Protein AF-A0A2R3QCN5-F1 (afdb_monomer)

pLDDT: mean 73.78, std 16.55, range [37.28, 88.62]

Secondary structure (DSSP, 8-state):
---------S-GGGTT--S--TT---HHHHHTHHHHHHHHHHHHHH---HHHHHHHS---HHHHHHHHHHHHHHHHT--TTTGGGGT--HHH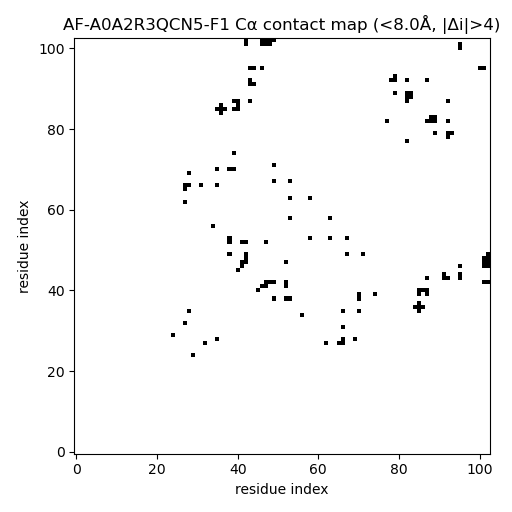HHHHHHTT---

Mean predicted aligned error: 10.9 Å

Radius of gyration: 14.99 Å; Cα contacts (8 Å, |Δi|>4): 73; chains: 1; bounding box: 37×29×33 Å

Solvent-accessible surface area (backbone atoms only — not comparable to full-atom values): 6585 Å² total; per-residue (Å²): 137,90,87,90,73,88,83,98,77,87,72,91,85,60,92,82,74,74,86,87,70,91,90,70,79,55,66,64,56,66,75,38,39,68,57,50,28,51,44,52,42,41,26,53,74,68,58,33,37,61,69,61,43,55,71,72,49,96,65,60,78,87,48,47,65,58,51,50,53,50,52,52,52,49,59,73,69,60,42,73,90,55,31,66,81,42,77,38,56,52,71,51,52,47,52,33,52,76,70,66,59,60,88

Sequence (103 aa):
MDLFEFICRRSIQRYGVLRASVAAPDPIRTKYRQTVDELMQFIVFQGRTLEAALAEVRVATADVAALRLIVHTELDHLEQHNCARYNLARGMTQRWMDAGRRR

Organism: NCBI:txid2109913

Structure (mmCIF, N/CA/C/O backbone):
data_AF-A0A2R3QCN5-F1
#
_entry.id   AF-A0A2R3QCN5-F1
#
loop_
_atom_site.group_PDB
_atom_site.id
_atom_site.type_symbol
_atom_site.label_atom_id
_atom_site.label_alt_id
_atom_site.label_comp_id
_atom_site.label_asym_id
_atom_site.label_entity_id
_atom_site.label_seq_id
_atom_site.pdbx_PDB_ins_code
_atom_site.Cartn_x
_atom_site.Cartn_y
_atom_site.Cartn_z
_atom_site.occupancy
_atom_site.B_iso_or_equiv
_atom_site.auth_seq_id
_atom_site.auth_comp_id
_atom_site.auth_asym_id
_atom_site.auth_atom_id
_atom_site.pdbx_PDB_model_num
ATOM 1 N N . MET A 1 1 ? 26.285 14.792 -12.872 1.00 47.66 1 MET A N 1
ATOM 2 C CA . MET A 1 1 ? 25.060 14.650 -13.678 1.00 47.66 1 MET A CA 1
ATOM 3 C C . MET A 1 1 ? 25.368 13.638 -14.761 1.00 47.66 1 MET A C 1
ATOM 5 O O . MET A 1 1 ? 26.476 13.692 -15.277 1.00 47.66 1 MET A O 1
ATOM 9 N N . ASP A 1 2 ? 24.426 12.718 -14.973 1.00 45.03 2 ASP A N 1
ATOM 10 C CA . ASP A 1 2 ? 24.392 11.656 -15.995 1.00 45.03 2 ASP A CA 1
ATOM 11 C C . ASP A 1 2 ? 25.193 10.367 -15.747 1.00 45.03 2 ASP A C 1
ATOM 13 O O . ASP A 1 2 ? 26.407 10.332 -15.908 1.00 45.03 2 A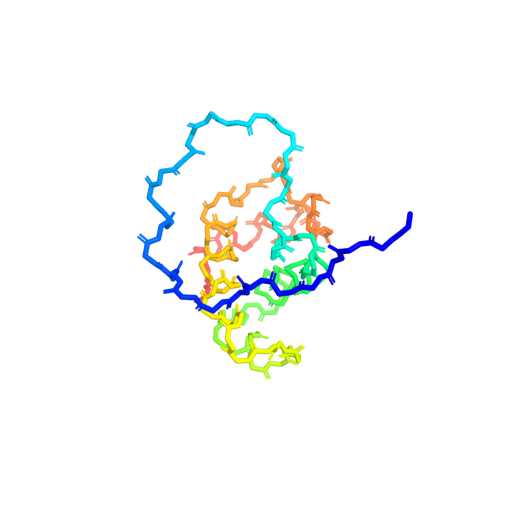SP A O 1
ATOM 17 N N . LEU A 1 3 ? 24.471 9.294 -15.375 1.00 41.50 3 LEU A N 1
ATOM 18 C CA . LEU A 1 3 ? 24.364 8.045 -16.158 1.00 41.50 3 LEU A CA 1
ATOM 19 C C . LEU A 1 3 ? 23.321 7.106 -15.502 1.00 41.50 3 LEU A C 1
ATOM 21 O O . LEU A 1 3 ? 23.650 6.057 -14.953 1.00 41.50 3 LEU A O 1
ATOM 25 N N . PHE A 1 4 ? 22.049 7.517 -15.494 1.00 48.91 4 PHE A N 1
ATOM 26 C 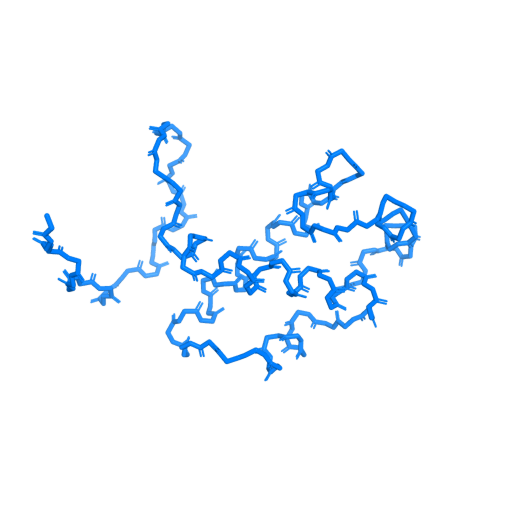CA . PHE A 1 4 ? 20.923 6.663 -15.096 1.00 48.91 4 PHE A CA 1
ATOM 27 C C . PHE A 1 4 ? 20.201 6.178 -16.346 1.00 48.91 4 PHE A C 1
ATOM 29 O O . PHE A 1 4 ? 19.161 6.710 -16.707 1.00 48.91 4 PHE A O 1
ATOM 36 N N . GLU A 1 5 ? 20.734 5.154 -17.000 1.00 52.50 5 GLU A N 1
ATOM 37 C CA . GLU A 1 5 ? 19.911 4.302 -17.851 1.00 52.50 5 GLU A CA 1
ATOM 38 C C . GLU A 1 5 ? 20.632 2.994 -18.153 1.00 52.50 5 GLU A C 1
ATOM 40 O O . GLU A 1 5 ? 21.849 2.972 -18.309 1.00 52.50 5 GLU A O 1
ATOM 45 N N . PHE A 1 6 ? 19.838 1.924 -18.284 1.00 45.12 6 PHE A N 1
ATOM 46 C CA . PHE A 1 6 ? 20.247 0.581 -18.716 1.00 45.12 6 PHE A CA 1
ATOM 47 C C . PHE A 1 6 ? 20.933 -0.235 -17.595 1.00 45.12 6 PHE A C 1
ATOM 49 O O . PHE A 1 6 ? 22.063 0.023 -17.218 1.00 45.12 6 PHE A O 1
ATOM 56 N N . ILE A 1 7 ? 20.338 -1.248 -16.948 1.00 41.59 7 ILE A N 1
ATOM 57 C CA . ILE A 1 7 ? 19.717 -2.472 -17.480 1.00 41.59 7 ILE A CA 1
ATOM 58 C C . ILE A 1 7 ? 18.706 -2.998 -16.429 1.00 41.59 7 ILE A C 1
ATOM 60 O O . ILE A 1 7 ? 19.078 -3.727 -15.514 1.00 41.59 7 ILE A O 1
ATOM 64 N N . CYS A 1 8 ? 17.410 -2.693 -16.545 1.00 50.78 8 CYS A N 1
ATOM 65 C CA . CYS A 1 8 ? 16.360 -3.358 -15.742 1.00 50.78 8 CYS A CA 1
ATOM 66 C C . CYS A 1 8 ? 15.735 -4.543 -16.489 1.00 50.78 8 CYS A C 1
ATOM 68 O O . CYS A 1 8 ? 14.520 -4.702 -16.545 1.00 50.78 8 CYS A O 1
ATOM 70 N N . ARG A 1 9 ? 16.560 -5.393 -17.110 1.00 50.81 9 ARG A N 1
ATOM 71 C CA . ARG A 1 9 ? 16.041 -6.508 -17.909 1.00 50.81 9 ARG A CA 1
ATOM 72 C C . ARG A 1 9 ? 16.828 -7.793 -17.699 1.00 50.81 9 ARG A C 1
ATOM 74 O O . ARG A 1 9 ? 17.521 -8.218 -18.613 1.00 50.81 9 ARG A O 1
ATOM 81 N N . ARG A 1 10 ? 16.688 -8.433 -16.523 1.00 42.91 10 ARG A N 1
ATOM 82 C CA . ARG A 1 10 ? 16.777 -9.913 -16.453 1.00 42.91 10 ARG A CA 1
ATOM 83 C C . ARG A 1 10 ? 16.314 -10.626 -15.175 1.00 42.91 10 ARG A C 1
ATOM 85 O O . ARG A 1 10 ? 16.116 -11.833 -15.250 1.00 42.91 10 ARG A O 1
ATOM 92 N N . SER A 1 11 ? 16.162 -10.000 -14.007 1.00 41.41 11 SER A N 1
ATOM 93 C CA . SER A 1 11 ? 16.118 -10.806 -12.768 1.00 41.41 11 SER A CA 1
ATOM 94 C C . SER A 1 11 ? 15.076 -10.370 -11.745 1.00 41.41 11 SER A C 1
ATOM 96 O O . SER A 1 11 ? 15.406 -9.780 -10.727 1.00 41.41 11 SER A O 1
ATOM 98 N N . ILE A 1 12 ? 13.836 -10.817 -11.953 1.00 47.31 12 ILE A N 1
ATOM 99 C CA . ILE A 1 12 ? 12.803 -10.934 -10.904 1.00 47.31 12 ILE A CA 1
ATOM 100 C C . ILE A 1 12 ? 13.162 -12.054 -9.883 1.00 47.31 12 ILE A C 1
ATOM 102 O O . ILE A 1 12 ? 12.496 -12.232 -8.873 1.00 47.31 12 ILE A O 1
ATOM 106 N N . GLN A 1 13 ? 14.265 -12.790 -10.071 1.00 39.16 13 GLN A N 1
ATOM 107 C CA . GLN A 1 13 ? 14.652 -13.940 -9.232 1.00 39.16 13 GLN A CA 1
ATOM 108 C C . GLN A 1 13 ? 15.441 -13.621 -7.941 1.00 39.16 13 GLN A C 1
ATOM 110 O O . GLN A 1 13 ? 15.983 -14.537 -7.331 1.00 39.16 13 GLN A O 1
ATOM 115 N N . ARG A 1 14 ? 15.553 -12.365 -7.488 1.00 42.91 14 ARG A N 1
ATOM 116 C CA . ARG A 1 14 ? 16.408 -12.022 -6.325 1.00 42.91 14 ARG A CA 1
ATOM 117 C C . ARG A 1 14 ? 15.741 -11.209 -5.211 1.00 42.91 14 ARG A C 1
ATOM 119 O O . ARG A 1 14 ? 16.427 -10.518 -4.473 1.00 42.91 14 ARG A O 1
ATOM 126 N N . TYR A 1 15 ? 14.440 -11.366 -4.982 1.00 46.72 15 TYR A N 1
ATOM 127 C CA . TYR A 1 15 ? 13.783 -10.802 -3.786 1.00 46.72 15 TYR A CA 1
ATOM 128 C C . TY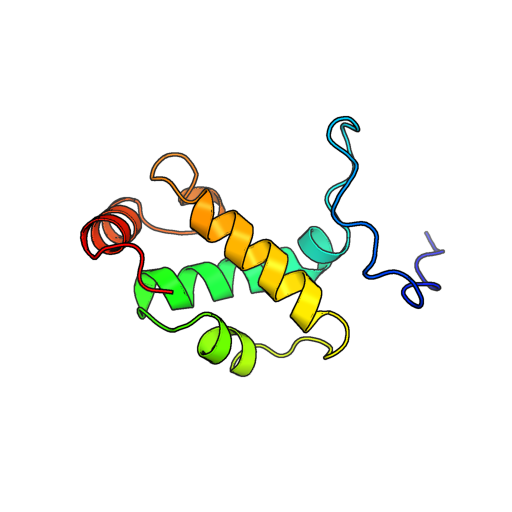R A 1 15 ? 13.929 -11.684 -2.525 1.00 46.72 15 TYR A C 1
ATOM 130 O O . TYR A 1 15 ? 13.054 -11.700 -1.668 1.00 46.72 15 TYR A O 1
ATOM 138 N N . GLY A 1 16 ? 15.028 -12.440 -2.412 1.00 43.38 16 GLY A N 1
ATOM 139 C CA . GLY A 1 16 ? 15.281 -13.356 -1.291 1.00 43.38 16 GLY A CA 1
ATOM 140 C C . GLY A 1 16 ? 16.495 -13.024 -0.422 1.00 43.38 16 GLY A C 1
ATOM 141 O O . GLY A 1 16 ? 16.642 -13.604 0.648 1.00 43.38 16 GLY A O 1
ATOM 142 N N . VAL A 1 17 ? 17.383 -12.114 -0.834 1.00 46.84 17 VAL A N 1
ATOM 143 C CA . VAL A 1 17 ? 18.642 -11.892 -0.107 1.00 46.84 17 VAL A CA 1
ATOM 144 C C . VAL A 1 17 ? 19.017 -10.422 -0.171 1.00 46.84 17 VAL A C 1
ATOM 146 O O . VAL A 1 17 ? 19.498 -9.975 -1.202 1.00 46.84 17 VAL A O 1
ATOM 149 N N . LEU A 1 18 ? 18.7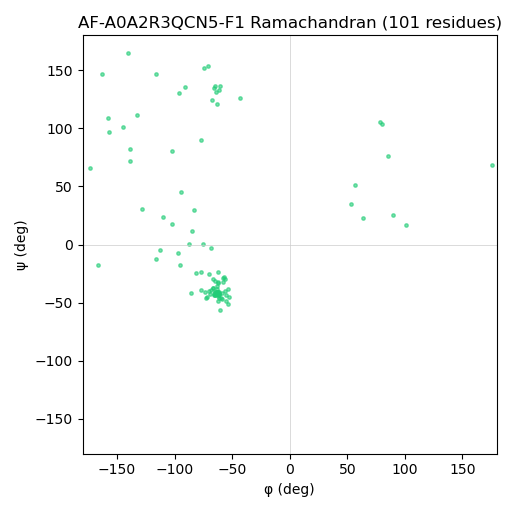59 -9.687 0.914 1.00 44.38 18 LEU A N 1
ATOM 150 C CA . LEU A 1 18 ? 19.593 -8.596 1.449 1.00 44.38 18 LEU A CA 1
ATOM 151 C C . LEU A 1 18 ? 18.875 -7.954 2.649 1.00 44.38 18 LEU A C 1
ATOM 153 O O . LEU A 1 18 ? 18.453 -6.802 2.644 1.00 44.38 18 LEU A O 1
ATOM 157 N N . ARG A 1 19 ? 18.783 -8.727 3.738 1.00 44.59 19 A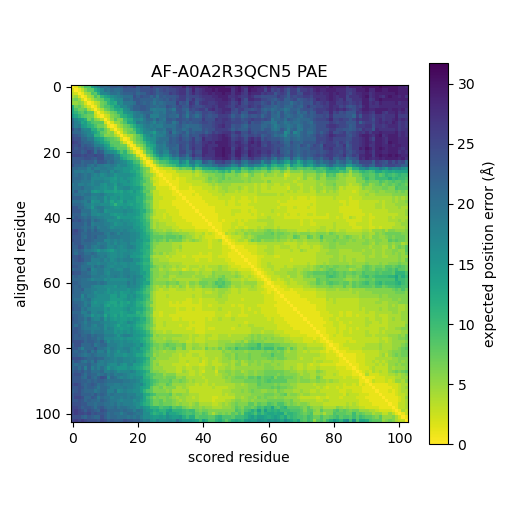RG A N 1
ATOM 158 C CA . ARG A 1 19 ? 19.048 -8.143 5.058 1.00 44.59 19 ARG A CA 1
ATOM 159 C C . ARG A 1 19 ? 20.524 -7.726 5.030 1.00 44.59 19 ARG A C 1
ATOM 161 O O . ARG A 1 19 ? 21.348 -8.547 4.652 1.00 44.59 19 ARG A O 1
ATOM 168 N N . ALA A 1 20 ? 20.825 -6.495 5.436 1.00 39.50 20 ALA A N 1
ATOM 169 C CA . ALA A 1 20 ? 22.162 -5.887 5.508 1.00 39.50 20 ALA A CA 1
ATOM 170 C C . ALA A 1 20 ? 22.701 -5.242 4.216 1.00 39.50 20 ALA A C 1
ATOM 172 O O . ALA A 1 20 ? 23.618 -5.744 3.576 1.00 39.50 20 ALA A O 1
ATOM 173 N N . SER A 1 21 ? 22.190 -4.054 3.890 1.00 37.28 21 SER A N 1
ATOM 174 C CA . SER A 1 21 ? 23.003 -2.936 3.387 1.00 37.28 21 SER A CA 1
ATOM 175 C C . SER A 1 21 ? 22.245 -1.639 3.651 1.00 37.28 21 SER A C 1
ATOM 177 O O . SER A 1 21 ? 21.190 -1.377 3.080 1.00 37.28 21 SER A O 1
ATOM 179 N N . VAL A 1 22 ? 22.755 -0.859 4.597 1.00 49.69 22 VAL A N 1
ATOM 180 C CA . VAL A 1 22 ? 22.308 0.504 4.877 1.00 49.69 22 VAL A CA 1
ATOM 181 C C . VAL A 1 22 ? 22.622 1.375 3.646 1.00 49.69 22 VAL A C 1
ATOM 183 O O . VAL A 1 22 ? 23.721 1.280 3.112 1.00 49.69 22 VAL A O 1
ATOM 186 N N . ALA A 1 23 ? 21.667 2.228 3.246 1.00 45.78 23 ALA A N 1
ATOM 187 C CA . ALA A 1 23 ? 21.824 3.426 2.395 1.00 45.78 23 ALA A CA 1
ATOM 188 C C . ALA A 1 23 ? 21.471 3.415 0.885 1.00 45.78 23 ALA A C 1
ATOM 190 O O . ALA A 1 23 ? 21.795 4.391 0.213 1.00 45.78 23 ALA A O 1
ATOM 191 N N . ALA A 1 24 ? 20.709 2.456 0.344 1.00 49.19 24 ALA A N 1
ATOM 192 C CA . ALA A 1 24 ? 20.016 2.690 -0.935 1.00 49.19 24 ALA A CA 1
ATOM 193 C C . ALA A 1 24 ? 18.546 2.244 -0.860 1.00 49.19 24 ALA A C 1
ATOM 195 O O . ALA A 1 24 ? 18.289 1.045 -0.734 1.00 49.19 24 ALA A O 1
ATOM 196 N N . PRO A 1 25 ? 17.561 3.166 -0.897 1.00 55.94 25 PRO A N 1
ATOM 197 C CA . PRO A 1 25 ? 16.171 2.769 -1.073 1.00 55.94 25 PRO A CA 1
ATOM 198 C C . PRO A 1 25 ? 16.031 2.052 -2.420 1.00 55.94 25 PRO A C 1
ATOM 200 O O . PRO A 1 25 ? 16.597 2.498 -3.417 1.00 55.94 25 PRO A O 1
ATOM 203 N N . ASP A 1 26 ? 15.294 0.938 -2.435 1.00 66.94 26 ASP A N 1
ATOM 204 C CA . ASP A 1 26 ? 14.969 0.186 -3.652 1.00 66.94 26 ASP A CA 1
ATOM 205 C C . ASP A 1 26 ? 14.567 1.173 -4.772 1.00 66.94 26 ASP A C 1
ATOM 207 O O . ASP A 1 26 ? 13.703 2.029 -4.542 1.00 66.94 26 ASP A O 1
ATOM 211 N N . PRO A 1 27 ? 15.196 1.127 -5.961 1.00 74.38 27 PRO A N 1
ATOM 212 C CA . PRO A 1 27 ? 14.948 2.107 -7.015 1.00 74.38 27 PRO A CA 1
ATOM 213 C C . PRO A 1 27 ? 13.473 2.148 -7.432 1.00 74.38 27 PRO A C 1
ATOM 215 O O . PRO A 1 27 ? 12.978 3.217 -7.783 1.00 74.38 27 PRO A O 1
ATOM 218 N N . ILE A 1 28 ? 12.743 1.031 -7.316 1.00 73.56 28 ILE A N 1
ATOM 219 C CA . ILE A 1 28 ? 11.297 0.981 -7.563 1.00 73.56 28 ILE A CA 1
ATOM 220 C C . ILE A 1 28 ? 10.539 1.718 -6.456 1.00 73.56 28 ILE A C 1
ATOM 222 O O . ILE A 1 28 ? 9.617 2.472 -6.759 1.00 73.56 28 ILE A O 1
ATOM 226 N N . ARG A 1 29 ? 10.956 1.591 -5.188 1.00 74.94 29 ARG A N 1
ATOM 227 C CA . ARG A 1 29 ? 10.359 2.349 -4.072 1.00 74.94 29 ARG A CA 1
ATOM 228 C C . ARG A 1 29 ? 10.559 3.846 -4.228 1.00 74.94 29 ARG A C 1
ATOM 230 O O . ARG A 1 29 ? 9.655 4.597 -3.895 1.00 74.94 29 ARG A O 1
ATOM 237 N N . THR A 1 30 ? 11.717 4.284 -4.715 1.00 77.62 30 THR A N 1
ATOM 238 C CA . THR A 1 30 ? 11.974 5.711 -4.953 1.00 77.62 30 THR A CA 1
ATOM 239 C C . THR A 1 30 ? 11.190 6.215 -6.162 1.00 77.62 30 THR A C 1
ATOM 241 O O . THR A 1 30 ? 10.523 7.242 -6.069 1.00 77.62 30 THR A O 1
ATOM 244 N N . LYS A 1 31 ? 11.216 5.468 -7.274 1.00 82.50 31 LYS A N 1
ATOM 245 C CA . LYS A 1 31 ? 10.534 5.815 -8.531 1.00 82.50 31 LYS A CA 1
ATOM 246 C C . LYS A 1 31 ? 9.014 5.877 -8.377 1.00 82.50 31 LYS A C 1
ATOM 248 O O . LYS A 1 31 ? 8.386 6.781 -8.913 1.00 82.50 31 LYS A O 1
ATOM 253 N N . TYR A 1 32 ? 8.436 4.939 -7.630 1.00 84.31 32 TYR A N 1
ATOM 254 C CA . TYR A 1 32 ? 6.992 4.809 -7.430 1.00 84.31 32 TYR A CA 1
ATOM 255 C C . TYR A 1 32 ? 6.560 5.164 -6.011 1.00 84.31 32 TYR A C 1
ATOM 257 O O . TYR A 1 32 ? 5.510 4.713 -5.568 1.00 84.31 32 TYR A O 1
ATOM 265 N N . ARG A 1 33 ? 7.337 5.973 -5.278 1.00 83.56 33 ARG A N 1
ATOM 266 C CA . ARG A 1 33 ? 7.007 6.329 -3.890 1.00 83.56 33 ARG A CA 1
ATOM 267 C C . ARG A 1 33 ? 5.594 6.896 -3.772 1.00 83.56 33 ARG A C 1
ATOM 269 O O . ARG A 1 33 ? 4.806 6.411 -2.972 1.00 83.56 33 ARG A O 1
ATOM 276 N N . GLN A 1 34 ? 5.284 7.884 -4.608 1.00 85.56 34 GLN A N 1
ATOM 277 C CA . GLN A 1 34 ? 3.972 8.523 -4.629 1.00 85.56 34 GLN A CA 1
ATOM 278 C C . GLN A 1 34 ? 2.866 7.520 -4.977 1.00 85.56 34 GLN A C 1
ATOM 280 O O . GLN A 1 34 ? 1.845 7.466 -4.307 1.00 85.56 34 GLN A O 1
ATOM 285 N N . THR A 1 35 ? 3.107 6.671 -5.973 1.00 87.62 35 THR A N 1
ATOM 286 C CA . THR A 1 35 ? 2.192 5.591 -6.340 1.00 87.62 35 THR A CA 1
ATOM 287 C C . THR A 1 35 ? 1.946 4.617 -5.186 1.00 87.62 35 THR A C 1
ATOM 289 O O . THR A 1 35 ? 0.818 4.190 -4.983 1.00 87.62 35 THR A O 1
ATOM 292 N N . VAL A 1 36 ? 2.978 4.240 -4.424 1.00 86.19 36 VAL A N 1
ATOM 293 C CA . VAL A 1 36 ? 2.818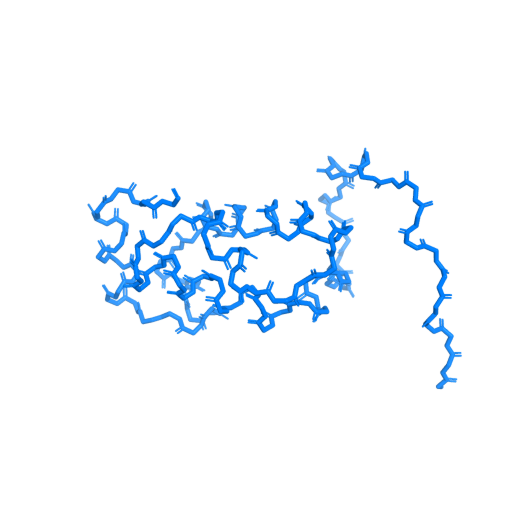 3.369 -3.251 1.00 86.19 36 VAL A CA 1
ATOM 294 C C . VAL A 1 36 ? 1.941 4.055 -2.207 1.00 86.19 36 VAL A C 1
ATOM 296 O O . VAL A 1 36 ? 1.026 3.419 -1.694 1.00 86.19 36 VAL A O 1
ATOM 299 N N . ASP A 1 37 ? 2.172 5.341 -1.934 1.00 88.19 37 ASP A N 1
ATOM 300 C CA . ASP A 1 37 ? 1.349 6.111 -0.997 1.00 88.19 37 ASP A CA 1
ATOM 301 C C . ASP A 1 37 ? -0.125 6.138 -1.456 1.00 88.19 37 ASP A C 1
ATOM 303 O O . ASP A 1 37 ? -1.022 5.832 -0.670 1.00 88.19 37 ASP A O 1
ATOM 307 N N . GLU A 1 38 ? -0.380 6.396 -2.742 1.00 88.62 38 GLU A N 1
ATOM 308 C CA . GLU A 1 38 ? -1.722 6.381 -3.347 1.00 88.62 38 GLU A CA 1
ATOM 309 C C . GLU A 1 38 ? -2.389 4.998 -3.251 1.00 88.62 38 GLU A C 1
ATOM 311 O O . GLU A 1 38 ? -3.542 4.889 -2.835 1.00 88.62 38 GLU A O 1
ATOM 316 N N . LEU A 1 39 ? -1.665 3.918 -3.565 1.00 88.25 39 LEU A N 1
ATOM 317 C CA . LEU A 1 39 ? -2.179 2.547 -3.467 1.00 88.25 39 LEU A CA 1
ATOM 318 C C . LEU A 1 39 ? -2.555 2.182 -2.027 1.00 88.25 39 LEU A C 1
ATOM 320 O O . LEU A 1 39 ? -3.615 1.600 -1.791 1.00 88.25 39 LEU A O 1
ATOM 324 N N . MET A 1 40 ? -1.722 2.559 -1.055 1.00 88.19 40 MET A N 1
ATOM 325 C CA . MET A 1 40 ? -2.005 2.346 0.367 1.00 88.19 40 MET A CA 1
ATOM 326 C C . MET A 1 40 ? -3.263 3.112 0.794 1.00 88.19 40 MET A C 1
ATOM 328 O O . MET A 1 40 ? -4.110 2.566 1.500 1.00 88.19 40 MET A O 1
ATOM 332 N N . GLN A 1 41 ? -3.434 4.347 0.316 1.00 88.06 41 GLN A N 1
ATOM 333 C CA . GLN A 1 41 ? -4.638 5.143 0.551 1.00 88.06 41 GLN A CA 1
ATOM 334 C C . GLN A 1 41 ? -5.885 4.530 -0.091 1.00 88.06 41 GLN A C 1
ATOM 336 O O . GLN A 1 41 ? -6.920 4.452 0.570 1.00 88.06 41 GLN A O 1
ATOM 341 N N . PHE A 1 42 ? -5.814 4.038 -1.329 1.00 87.69 42 PHE A N 1
ATOM 342 C CA . PHE A 1 42 ? -6.952 3.385 -1.980 1.00 87.69 42 PHE A CA 1
ATOM 343 C C . PHE A 1 42 ? -7.408 2.132 -1.230 1.00 87.69 42 PHE A C 1
ATOM 345 O O . PHE A 1 42 ? -8.605 1.934 -1.016 1.00 87.69 42 PHE A O 1
ATOM 352 N N . ILE A 1 43 ? -6.472 1.313 -0.761 1.00 87.56 43 ILE A N 1
ATOM 353 C CA . ILE A 1 43 ? -6.797 0.072 -0.053 1.00 87.56 43 ILE A CA 1
ATOM 354 C C . ILE A 1 43 ? -7.352 0.376 1.344 1.00 87.56 43 ILE A C 1
ATOM 356 O O . ILE A 1 43 ? -8.393 -0.156 1.726 1.00 87.56 43 ILE A O 1
ATOM 360 N N . VAL A 1 44 ? -6.723 1.285 2.092 1.00 85.25 44 VAL A N 1
ATOM 361 C CA . VAL A 1 44 ? -7.119 1.587 3.478 1.00 85.25 44 VAL A CA 1
ATOM 362 C C . VAL A 1 44 ? -8.366 2.474 3.553 1.00 85.25 44 VAL A C 1
ATOM 364 O O . VAL A 1 44 ? -9.216 2.250 4.415 1.00 85.25 44 VAL A O 1
ATOM 367 N N . PHE A 1 45 ? -8.516 3.470 2.671 1.00 83.69 45 PHE A N 1
ATOM 368 C CA . PHE A 1 45 ? -9.675 4.371 2.685 1.00 83.69 45 PHE A CA 1
ATOM 369 C C . PHE A 1 45 ? -10.871 3.828 1.912 1.00 83.69 45 PHE A C 1
ATOM 371 O O . PHE A 1 45 ? -11.997 3.967 2.384 1.00 83.69 45 PHE A O 1
ATOM 378 N N . GLN A 1 46 ? -10.651 3.235 0.735 1.00 79.19 46 GLN A N 1
ATOM 379 C CA . GLN A 1 46 ? -11.748 2.756 -0.111 1.00 79.19 46 GLN A CA 1
ATOM 380 C C . GLN A 1 46 ? -12.028 1.257 0.062 1.00 79.19 46 GLN A C 1
ATOM 382 O O . GLN A 1 46 ? -13.009 0.761 -0.490 1.00 79.19 46 GLN A O 1
ATOM 387 N N . GLY A 1 47 ? -11.193 0.519 0.807 1.00 80.12 47 GLY A N 1
ATOM 388 C CA . GLY A 1 47 ? -11.347 -0.930 0.970 1.00 80.12 47 GLY A CA 1
ATOM 389 C C . GLY A 1 47 ? -11.187 -1.697 -0.345 1.00 80.12 47 GLY A C 1
ATOM 390 O O . GLY A 1 47 ? -11.747 -2.783 -0.496 1.00 80.12 47 GLY A O 1
ATOM 391 N N . ARG A 1 48 ? -10.496 -1.102 -1.326 1.00 82.06 48 ARG A N 1
ATOM 392 C CA . ARG A 1 48 ? -10.251 -1.706 -2.638 1.00 82.06 48 ARG A CA 1
ATOM 393 C C . ARG A 1 48 ? -9.266 -2.858 -2.514 1.00 82.06 48 ARG A C 1
ATOM 395 O O . ARG A 1 48 ? -8.413 -2.865 -1.630 1.00 82.06 48 ARG A O 1
ATOM 402 N N . THR A 1 49 ? -9.363 -3.800 -3.446 1.00 85.25 49 THR A N 1
ATOM 403 C CA . THR A 1 49 ? -8.339 -4.831 -3.574 1.00 85.25 49 THR A CA 1
ATOM 404 C C . THR A 1 49 ? -7.076 -4.252 -4.202 1.00 85.25 49 THR A C 1
ATOM 406 O O . THR A 1 49 ? -7.143 -3.316 -5.005 1.00 85.25 49 THR A O 1
ATOM 409 N N . LEU A 1 50 ? -5.923 -4.837 -3.882 1.00 83.12 50 LEU A N 1
ATOM 410 C CA . LEU A 1 50 ? -4.636 -4.450 -4.461 1.00 83.12 50 LEU A CA 1
ATOM 411 C C . LEU A 1 50 ? -4.663 -4.474 -5.998 1.00 83.12 50 LEU A C 1
ATOM 413 O O . LEU A 1 50 ? -4.11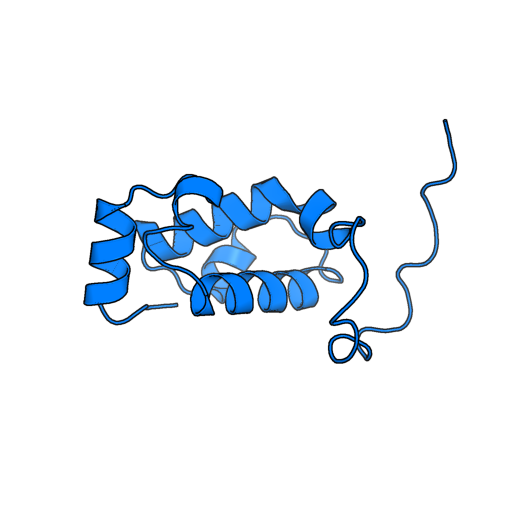6 -3.582 -6.635 1.00 83.12 50 LEU A O 1
ATOM 417 N N . GLU A 1 51 ? -5.342 -5.456 -6.593 1.00 83.62 51 GLU A N 1
ATOM 418 C CA . GLU A 1 51 ? -5.494 -5.569 -8.051 1.00 83.62 51 GLU A CA 1
ATOM 419 C C . GLU A 1 51 ? -6.293 -4.406 -8.646 1.00 83.62 51 GLU A C 1
ATOM 421 O O . GLU A 1 51 ? -5.904 -3.846 -9.669 1.00 83.62 51 GLU A O 1
ATOM 426 N N . ALA A 1 52 ? -7.396 -4.019 -7.996 1.00 84.31 52 ALA A N 1
ATOM 427 C CA . ALA A 1 52 ? -8.218 -2.903 -8.453 1.00 84.31 52 ALA A CA 1
ATOM 428 C C . ALA A 1 52 ? -7.447 -1.582 -8.357 1.00 84.31 52 ALA A C 1
ATOM 430 O O . ALA A 1 52 ? -7.454 -0.796 -9.298 1.00 84.31 52 ALA A O 1
ATOM 431 N N . ALA A 1 53 ? -6.722 -1.373 -7.256 1.00 86.25 53 ALA A N 1
ATOM 432 C CA . ALA A 1 53 ? -5.901 -0.183 -7.071 1.00 86.25 53 ALA A CA 1
ATOM 433 C C . ALA A 1 53 ? -4.748 -0.122 -8.096 1.00 86.25 53 ALA A C 1
ATOM 435 O O . ALA A 1 53 ? -4.494 0.929 -8.677 1.00 86.25 53 ALA A O 1
ATOM 436 N N . LEU A 1 54 ? -4.089 -1.251 -8.388 1.00 84.12 54 LEU A N 1
ATOM 437 C CA . LEU A 1 54 ? -3.036 -1.324 -9.410 1.00 84.12 54 LEU A CA 1
ATOM 438 C C . LEU A 1 54 ? -3.556 -1.056 -10.828 1.00 84.12 54 LEU A C 1
ATOM 440 O O . LEU A 1 54 ? -2.815 -0.506 -11.637 1.00 84.12 54 LEU A O 1
ATOM 444 N N . ALA A 1 55 ? -4.806 -1.419 -11.128 1.00 84.44 55 ALA A N 1
ATOM 445 C CA . ALA A 1 55 ? -5.432 -1.129 -12.417 1.00 84.44 55 ALA A CA 1
ATOM 446 C C . ALA A 1 55 ? -5.738 0.368 -12.615 1.00 84.44 55 ALA A C 1
ATOM 448 O O . ALA A 1 55 ? -5.796 0.833 -13.754 1.00 84.44 55 ALA A O 1
ATOM 449 N N . GLU A 1 56 ? -5.922 1.125 -11.529 1.00 82.62 56 GLU A N 1
ATOM 450 C CA . GLU A 1 56 ? -6.181 2.569 -11.580 1.00 82.62 56 GLU A CA 1
ATOM 451 C C . GLU A 1 56 ? -4.894 3.397 -11.752 1.00 82.62 56 GLU A C 1
ATOM 453 O O . GLU A 1 56 ? -4.932 4.501 -12.303 1.00 82.62 56 GLU A O 1
ATOM 458 N N . VAL A 1 57 ? -3.735 2.864 -11.351 1.00 82.19 57 VAL A N 1
ATOM 459 C CA . VAL A 1 57 ? -2.454 3.571 -11.470 1.00 82.19 57 VAL A CA 1
ATOM 460 C C . VAL A 1 57 ? -1.760 3.264 -12.801 1.00 82.19 57 VAL A C 1
ATOM 462 O O . VAL A 1 57 ? -1.595 2.119 -13.216 1.00 82.19 57 VAL A O 1
ATOM 465 N N . ARG A 1 58 ? -1.234 4.306 -13.453 1.00 79.62 58 ARG A N 1
ATOM 466 C CA . ARG A 1 58 ? -0.372 4.170 -14.636 1.00 79.62 58 ARG A CA 1
ATOM 467 C C . ARG A 1 58 ? 1.053 3.755 -14.258 1.00 79.62 58 ARG A C 1
ATOM 469 O O . ARG A 1 58 ? 1.925 4.598 -14.058 1.00 79.62 58 ARG A O 1
ATOM 476 N N . VAL A 1 59 ? 1.299 2.449 -14.209 1.00 79.81 59 VAL A N 1
ATOM 477 C CA . VAL A 1 59 ? 2.622 1.850 -13.958 1.00 79.81 59 VAL A CA 1
ATOM 478 C C . VAL A 1 59 ? 3.067 1.051 -15.180 1.00 79.81 59 VAL A C 1
ATOM 480 O O . VAL A 1 59 ? 2.249 0.471 -15.892 1.00 79.81 59 VAL A O 1
ATOM 483 N N . ALA A 1 60 ? 4.375 1.012 -15.446 1.00 79.69 60 ALA A N 1
ATOM 484 C CA . ALA A 1 60 ? 4.911 0.155 -16.496 1.00 79.69 60 ALA A CA 1
ATOM 485 C C . ALA A 1 60 ? 4.595 -1.310 -16.169 1.00 79.69 60 ALA A C 1
ATOM 487 O O . ALA A 1 60 ? 4.844 -1.759 -15.053 1.00 79.69 60 ALA A O 1
ATOM 488 N N . THR A 1 61 ? 4.100 -2.081 -17.137 1.00 77.00 61 THR A N 1
ATOM 489 C CA . THR A 1 61 ? 3.712 -3.491 -16.930 1.00 77.00 61 THR A CA 1
ATOM 490 C C . THR A 1 61 ? 4.845 -4.355 -16.369 1.00 77.00 61 THR A C 1
ATOM 492 O O . THR A 1 61 ? 4.586 -5.281 -15.606 1.00 77.00 61 THR A O 1
ATOM 495 N N . ALA A 1 62 ? 6.100 -4.018 -16.682 1.00 78.19 62 ALA A N 1
ATOM 496 C CA . ALA A 1 62 ? 7.288 -4.665 -16.122 1.00 78.19 62 ALA A CA 1
ATOM 497 C C . ALA A 1 62 ? 7.469 -4.423 -14.609 1.00 78.19 62 ALA A C 1
ATOM 499 O O . ALA A 1 62 ? 7.996 -5.288 -13.911 1.00 78.19 62 ALA A O 1
ATOM 500 N N . ASP A 1 63 ? 7.003 -3.278 -14.105 1.00 81.44 63 ASP A N 1
ATOM 501 C CA . ASP A 1 63 ? 7.175 -2.841 -12.718 1.00 81.44 63 ASP A CA 1
ATOM 502 C C . ASP A 1 63 ? 5.962 -3.214 -11.838 1.00 81.44 63 ASP A C 1
ATOM 504 O O . ASP A 1 63 ? 6.093 -3.283 -10.617 1.00 81.44 63 ASP A O 1
ATOM 508 N N . VAL A 1 64 ? 4.799 -3.533 -12.431 1.00 82.81 64 VAL A N 1
ATOM 509 C CA . VAL A 1 64 ? 3.561 -3.902 -11.705 1.00 82.81 64 VAL A CA 1
ATOM 510 C C . VAL A 1 64 ? 3.783 -5.071 -10.742 1.00 82.81 64 VAL A C 1
ATOM 512 O O . VAL A 1 64 ? 3.335 -5.019 -9.599 1.00 82.81 64 VAL A O 1
ATOM 515 N N . ALA A 1 65 ? 4.502 -6.115 -11.165 1.00 81.06 65 ALA A N 1
ATOM 516 C CA . ALA A 1 65 ? 4.758 -7.282 -10.318 1.00 81.06 65 ALA A CA 1
ATOM 517 C C . ALA A 1 65 ? 5.610 -6.933 -9.084 1.00 81.06 65 ALA A C 1
ATOM 519 O O . ALA A 1 65 ? 5.327 -7.396 -7.978 1.00 81.06 65 ALA A O 1
ATOM 520 N N . ALA A 1 66 ? 6.628 -6.087 -9.262 1.00 80.44 66 ALA A N 1
ATOM 521 C CA . ALA A 1 66 ? 7.474 -5.626 -8.167 1.00 80.44 66 ALA A CA 1
ATOM 522 C C . ALA A 1 66 ? 6.706 -4.688 -7.227 1.00 80.44 66 ALA A C 1
ATOM 524 O O . ALA A 1 66 ? 6.772 -4.834 -6.008 1.00 80.44 66 ALA A O 1
ATOM 525 N N . LEU A 1 67 ? 5.920 -3.769 -7.789 1.00 82.81 67 LEU A N 1
ATOM 526 C CA . LEU A 1 67 ? 5.093 -2.841 -7.029 1.00 82.81 67 LEU A CA 1
ATOM 527 C C . LEU A 1 67 ? 4.044 -3.577 -6.190 1.00 82.81 67 LEU A C 1
ATOM 529 O O . LEU A 1 67 ? 3.886 -3.278 -5.010 1.00 82.81 67 LEU A O 1
ATOM 533 N N . ARG A 1 68 ? 3.394 -4.595 -6.764 1.00 85.06 68 ARG A N 1
ATOM 534 C CA . ARG A 1 68 ? 2.471 -5.479 -6.048 1.00 85.06 68 ARG A CA 1
ATOM 535 C C . ARG A 1 68 ? 3.136 -6.118 -4.833 1.00 85.06 68 ARG A C 1
ATOM 537 O O . ARG A 1 68 ? 2.559 -6.093 -3.750 1.00 85.06 68 ARG A O 1
ATOM 544 N N . LEU A 1 69 ? 4.336 -6.678 -4.997 1.00 83.75 69 LEU A N 1
ATOM 545 C CA . LEU A 1 69 ? 5.073 -7.308 -3.899 1.00 83.75 69 LEU A CA 1
ATOM 546 C C . LEU A 1 69 ? 5.437 -6.293 -2.807 1.00 83.75 69 LEU A C 1
ATOM 548 O O . LEU A 1 69 ? 5.284 -6.587 -1.620 1.00 83.75 69 LEU A O 1
ATOM 552 N N . ILE A 1 70 ? 5.879 -5.095 -3.202 1.00 84.56 70 ILE A N 1
ATOM 553 C CA . ILE A 1 70 ? 6.195 -4.003 -2.275 1.00 84.56 70 ILE A CA 1
ATOM 554 C C . ILE A 1 70 ? 4.949 -3.616 -1.480 1.00 84.56 70 ILE A C 1
ATOM 556 O O . ILE A 1 70 ? 4.981 -3.692 -0.258 1.00 84.56 70 ILE A O 1
ATOM 560 N N . VAL A 1 71 ? 3.848 -3.261 -2.147 1.00 86.94 71 VAL A N 1
ATOM 561 C CA . VAL A 1 71 ? 2.612 -2.820 -1.481 1.00 86.94 71 VAL A CA 1
ATOM 562 C C . VAL A 1 71 ? 2.040 -3.926 -0.599 1.00 86.94 71 VAL A C 1
ATOM 564 O O . VAL A 1 71 ? 1.649 -3.656 0.530 1.00 86.94 71 VAL A O 1
ATOM 567 N N . HIS A 1 72 ? 2.057 -5.182 -1.052 1.00 85.12 72 HIS A N 1
ATOM 568 C CA . HIS A 1 72 ? 1.624 -6.312 -0.230 1.00 85.12 72 HIS A CA 1
ATOM 569 C C . HIS A 1 72 ? 2.442 -6.427 1.063 1.00 85.12 72 HIS A C 1
ATOM 571 O O . HIS A 1 72 ? 1.873 -6.567 2.143 1.00 85.12 72 HIS A O 1
ATOM 577 N N . THR A 1 73 ? 3.770 -6.328 0.954 1.00 83.94 73 THR A N 1
ATOM 578 C CA . THR A 1 73 ? 4.682 -6.376 2.105 1.00 83.94 73 THR A CA 1
ATOM 579 C C . THR A 1 73 ? 4.444 -5.191 3.044 1.00 83.94 73 THR A C 1
ATOM 581 O O . THR A 1 73 ? 4.407 -5.357 4.260 1.00 83.94 73 THR A O 1
ATOM 584 N N . GLU A 1 74 ? 4.233 -3.991 2.500 1.00 86.12 74 GLU A N 1
ATOM 585 C CA . GLU A 1 74 ? 3.940 -2.802 3.305 1.00 86.12 74 GLU A CA 1
ATOM 586 C C . GLU A 1 74 ? 2.585 -2.892 4.013 1.00 86.12 74 GLU A C 1
ATOM 588 O O . GLU A 1 74 ? 2.487 -2.477 5.161 1.00 86.12 74 GLU A O 1
ATOM 593 N N . LEU A 1 75 ? 1.559 -3.470 3.380 1.00 86.25 75 LEU A N 1
ATOM 594 C CA . LEU A 1 75 ? 0.259 -3.725 4.009 1.00 86.25 75 LEU A CA 1
ATOM 595 C C . LEU A 1 75 ? 0.345 -4.774 5.121 1.00 86.25 75 LEU A C 1
ATOM 597 O O . LEU A 1 75 ? -0.326 -4.630 6.141 1.00 86.25 75 LEU A O 1
ATOM 601 N N . ASP A 1 76 ? 1.163 -5.818 4.949 1.00 85.56 76 ASP A N 1
ATOM 602 C CA . ASP A 1 76 ? 1.396 -6.824 5.996 1.00 85.56 76 ASP A CA 1
ATOM 603 C C . ASP A 1 76 ? 2.030 -6.195 7.243 1.00 85.56 76 ASP A C 1
ATOM 605 O O . ASP A 1 76 ? 1.628 -6.498 8.372 1.00 85.56 76 ASP A O 1
ATOM 609 N N . HIS A 1 77 ? 2.983 -5.287 7.026 1.00 83.56 77 HIS A N 1
ATOM 610 C CA . HIS A 1 77 ? 3.675 -4.547 8.078 1.00 83.56 77 HIS A CA 1
ATOM 611 C C . HIS A 1 77 ? 2.967 -3.251 8.495 1.00 83.56 77 HIS A C 1
ATOM 613 O O . HIS A 1 77 ? 3.478 -2.546 9.365 1.00 83.56 77 HIS A O 1
ATOM 619 N N . LEU A 1 78 ? 1.817 -2.912 7.903 1.00 85.12 78 LEU A N 1
ATOM 620 C CA . LEU A 1 78 ? 1.109 -1.675 8.207 1.00 85.12 78 LEU A CA 1
ATOM 621 C C . LEU A 1 78 ? 0.565 -1.727 9.635 1.00 85.12 78 LEU A C 1
ATOM 623 O O . LEU A 1 78 ? -0.206 -2.610 10.015 1.00 85.12 78 LEU A O 1
ATOM 627 N N . GLU A 1 79 ? 0.953 -0.728 10.415 1.00 83.88 79 GLU A N 1
ATOM 628 C CA . GLU A 1 79 ? 0.578 -0.564 11.809 1.00 83.88 79 GLU A CA 1
ATOM 629 C C . GLU A 1 79 ? 0.311 0.915 12.108 1.00 83.88 79 GLU A C 1
ATOM 631 O O . GLU A 1 79 ? 0.724 1.819 11.378 1.00 83.88 79 GLU A O 1
ATOM 636 N N . GLN A 1 80 ? -0.336 1.207 13.239 1.00 81.69 80 GLN A N 1
ATOM 637 C CA . GLN A 1 80 ? -0.605 2.596 13.633 1.00 81.69 80 GLN A CA 1
ATOM 638 C C . GLN A 1 80 ? 0.666 3.454 13.750 1.00 81.69 80 GLN A C 1
ATOM 640 O O . GLN A 1 80 ? 0.603 4.677 13.622 1.00 81.69 80 GLN A O 1
ATOM 645 N N . HIS A 1 81 ? 1.812 2.837 14.052 1.00 80.81 81 HIS A N 1
ATOM 646 C CA . HIS A 1 81 ? 3.067 3.550 14.264 1.00 80.81 81 HIS A CA 1
ATOM 647 C C . HIS A 1 81 ? 3.722 4.000 12.947 1.00 80.81 81 HIS A C 1
ATOM 649 O O . HIS A 1 81 ? 4.481 4.967 12.955 1.00 80.81 81 HIS A O 1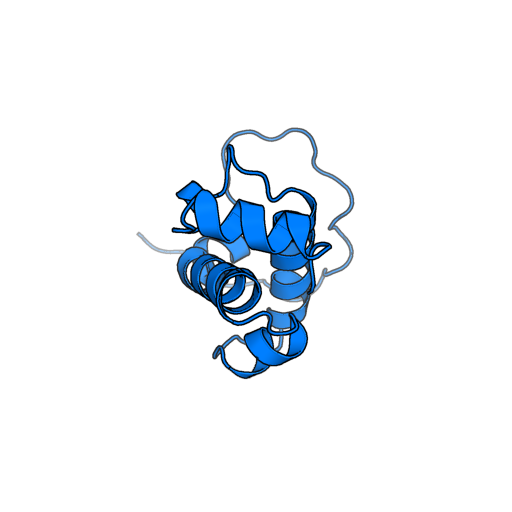
ATOM 655 N N . ASN A 1 82 ? 3.421 3.338 11.823 1.00 83.06 82 ASN A N 1
ATOM 656 C CA . ASN A 1 82 ? 4.022 3.622 10.516 1.00 83.06 82 ASN A CA 1
ATOM 657 C C . ASN A 1 82 ? 3.029 4.194 9.488 1.00 83.06 82 ASN A C 1
ATOM 659 O O . ASN A 1 82 ? 3.452 4.627 8.419 1.00 83.06 82 ASN A O 1
ATOM 663 N N . CYS A 1 83 ? 1.738 4.296 9.823 1.00 84.00 83 CYS A N 1
ATOM 664 C CA . CYS A 1 83 ? 0.697 4.785 8.915 1.00 84.00 83 CYS A CA 1
ATOM 665 C C . CYS A 1 83 ? 0.949 6.209 8.380 1.00 84.00 83 CYS A C 1
ATOM 667 O O . CYS A 1 83 ? 0.633 6.514 7.230 1.00 84.00 83 CYS A O 1
ATOM 669 N N . ALA A 1 84 ? 1.591 7.072 9.176 1.00 84.19 84 ALA A N 1
ATOM 670 C CA . ALA A 1 84 ? 1.935 8.436 8.773 1.00 84.19 84 ALA A CA 1
ATOM 671 C C . ALA A 1 84 ? 2.895 8.478 7.570 1.00 84.19 84 ALA A C 1
ATOM 673 O O . ALA A 1 84 ? 2.895 9.456 6.828 1.00 84.19 84 ALA A O 1
ATOM 674 N N . ARG A 1 85 ? 3.673 7.410 7.340 1.00 84.88 85 ARG A N 1
ATOM 675 C CA . ARG A 1 85 ? 4.568 7.288 6.182 1.00 84.88 85 ARG A CA 1
ATOM 676 C C . ARG A 1 85 ? 3.811 7.305 4.854 1.00 84.88 85 ARG A C 1
ATOM 678 O O . ARG A 1 85 ? 4.341 7.830 3.885 1.00 84.88 85 ARG A O 1
ATOM 685 N N . TYR A 1 86 ? 2.598 6.757 4.852 1.00 84.50 86 TYR A N 1
ATOM 686 C CA . TYR A 1 86 ? 1.731 6.600 3.683 1.00 84.50 86 TYR A CA 1
ATOM 687 C C . TYR A 1 86 ? 0.617 7.655 3.644 1.00 84.50 86 TYR A C 1
ATOM 689 O O . TYR A 1 86 ? -0.406 7.459 2.996 1.00 84.50 86 TYR A O 1
ATOM 697 N N . ASN A 1 87 ? 0.767 8.753 4.399 1.00 84.19 87 ASN A N 1
ATOM 698 C CA . ASN A 1 87 ? -0.268 9.776 4.570 1.00 84.19 87 ASN A CA 1
ATOM 699 C C . ASN A 1 87 ? -1.620 9.191 5.028 1.00 84.19 87 ASN A C 1
ATOM 701 O O . ASN A 1 87 ? -2.687 9.665 4.632 1.00 84.19 87 ASN A O 1
ATOM 705 N N . LEU A 1 88 ? -1.584 8.144 5.859 1.00 85.88 88 LEU A N 1
ATOM 706 C CA . LEU A 1 88 ? -2.776 7.514 6.414 1.00 85.88 88 LEU A CA 1
ATOM 707 C C . LEU A 1 88 ? -3.075 8.068 7.805 1.00 85.88 88 LEU A C 1
ATOM 709 O O . LEU A 1 88 ? -2.226 8.080 8.702 1.00 85.88 88 LEU A O 1
ATOM 713 N N . ALA A 1 89 ? -4.328 8.471 8.014 1.00 85.94 89 ALA A N 1
ATOM 714 C CA . ALA A 1 89 ? -4.813 8.833 9.337 1.00 85.94 89 ALA A CA 1
ATOM 715 C C . ALA A 1 89 ? -4.827 7.600 10.256 1.00 85.94 89 ALA A C 1
ATOM 717 O O . ALA A 1 89 ? -5.332 6.534 9.882 1.00 85.94 89 ALA A O 1
ATOM 718 N N . ARG A 1 90 ? -4.334 7.760 11.493 1.00 82.69 90 ARG A N 1
ATOM 719 C CA . ARG A 1 90 ? -4.297 6.683 12.503 1.00 82.69 90 ARG A CA 1
ATOM 720 C C . ARG A 1 90 ? -5.667 6.035 12.710 1.00 82.69 90 ARG A C 1
ATOM 722 O O . ARG A 1 90 ? -5.768 4.815 12.688 1.00 82.69 90 ARG A O 1
ATOM 729 N N . GLY A 1 91 ? -6.724 6.844 12.829 1.00 84.38 91 GLY A N 1
ATOM 730 C CA . GLY A 1 91 ? -8.092 6.349 13.028 1.00 84.38 91 GLY A CA 1
ATOM 731 C C . GLY A 1 91 ? -8.625 5.512 11.859 1.00 84.38 91 GLY A C 1
ATOM 732 O O . GLY A 1 91 ? -9.311 4.520 12.082 1.00 84.38 91 GLY A O 1
ATOM 733 N N . MET A 1 92 ? -8.268 5.859 10.619 1.00 83.69 92 MET A N 1
ATOM 734 C CA . MET A 1 92 ? -8.663 5.080 9.436 1.00 83.69 92 MET A CA 1
ATOM 735 C C . MET A 1 92 ? -7.878 3.775 9.335 1.00 83.69 92 MET A C 1
ATOM 737 O O . MET A 1 92 ? -8.459 2.729 9.070 1.00 83.69 92 MET A O 1
ATOM 741 N N . THR A 1 93 ? -6.577 3.823 9.625 1.00 84.69 93 THR A N 1
ATOM 742 C CA . THR A 1 93 ? -5.730 2.623 9.664 1.00 84.69 93 THR A CA 1
ATOM 743 C C . THR A 1 93 ? -6.231 1.646 10.724 1.00 84.69 93 THR A C 1
ATOM 745 O O . THR A 1 93 ? -6.342 0.454 10.452 1.00 84.69 93 THR A O 1
ATOM 748 N N . GLN A 1 94 ? -6.605 2.147 11.906 1.00 84.00 94 GLN A N 1
ATOM 749 C CA . GLN A 1 94 ? -7.173 1.314 12.962 1.00 84.00 94 GLN A CA 1
ATOM 750 C C . GLN A 1 94 ? -8.487 0.666 12.525 1.00 84.00 94 GLN A C 1
ATOM 752 O O . GLN A 1 94 ? -8.614 -0.547 12.613 1.00 84.00 94 GLN A O 1
ATOM 757 N N . ARG A 1 95 ? -9.414 1.445 11.956 1.00 85.75 95 ARG A N 1
ATOM 758 C CA . ARG A 1 95 ? -10.676 0.916 11.416 1.00 85.75 95 ARG A CA 1
ATOM 759 C C . ARG A 1 95 ? -10.467 -0.167 10.360 1.00 85.75 95 ARG A C 1
ATOM 761 O O . ARG A 1 95 ? -11.197 -1.152 10.342 1.00 85.75 95 ARG A O 1
ATOM 768 N N . TRP A 1 96 ? -9.481 0.004 9.483 1.00 86.88 96 TRP A N 1
ATOM 769 C CA . TRP A 1 96 ? -9.144 -0.991 8.466 1.00 86.88 96 TRP A CA 1
ATOM 770 C C . TRP A 1 96 ? -8.548 -2.271 9.076 1.00 86.88 96 TRP A C 1
ATOM 772 O O . TRP A 1 96 ? -8.894 -3.377 8.652 1.00 86.88 96 TRP A O 1
ATOM 782 N N . MET A 1 97 ? -7.705 -2.143 10.106 1.00 83.38 97 MET A N 1
ATOM 783 C CA . MET A 1 97 ? -7.193 -3.294 10.857 1.00 83.38 97 MET A CA 1
ATOM 784 C C . MET A 1 97 ? -8.309 -4.022 11.614 1.00 83.38 97 MET A C 1
ATOM 786 O O . MET A 1 97 ? -8.387 -5.245 11.519 1.00 83.38 97 MET A O 1
ATOM 790 N N . ASP A 1 98 ? -9.210 -3.289 12.273 1.00 84.94 98 ASP A N 1
ATOM 791 C CA . ASP A 1 98 ? -10.380 -3.838 12.974 1.00 84.94 98 ASP A CA 1
ATOM 792 C C . ASP A 1 98 ? -11.336 -4.561 12.010 1.00 84.94 98 ASP A C 1
ATOM 794 O O . ASP A 1 98 ? -11.953 -5.563 12.362 1.00 84.94 98 ASP A O 1
ATOM 798 N N . ALA A 1 99 ? -11.423 -4.096 10.759 1.00 82.94 99 ALA A N 1
ATOM 799 C CA . ALA A 1 99 ? -12.194 -4.738 9.694 1.00 82.94 99 ALA A CA 1
ATOM 800 C C . ALA A 1 99 ? -11.533 -6.010 9.115 1.00 82.94 99 ALA A C 1
ATOM 802 O O . ALA A 1 99 ? -12.092 -6.623 8.198 1.00 82.94 99 ALA A O 1
ATOM 803 N N . GLY A 1 100 ? -10.358 -6.405 9.623 1.00 81.62 100 GLY A N 1
ATOM 804 C CA . GLY A 1 100 ? -9.654 -7.629 9.237 1.00 81.62 100 GLY A CA 1
ATOM 805 C C . GLY A 1 100 ? -8.682 -7.473 8.067 1.00 81.62 100 GLY A C 1
ATOM 806 O O . GLY A 1 100 ? -8.423 -8.455 7.378 1.00 81.62 100 GLY A O 1
ATOM 807 N N . ARG A 1 101 ? -8.147 -6.264 7.826 1.00 78.25 101 ARG A N 1
ATOM 808 C CA . ARG A 1 101 ? -7.124 -5.992 6.792 1.00 78.25 101 ARG A CA 1
ATOM 809 C C . ARG A 1 101 ? -7.545 -6.410 5.372 1.00 78.25 101 ARG A C 1
ATOM 811 O O . ARG A 1 101 ? -6.821 -7.119 4.674 1.00 78.25 101 ARG A O 1
ATOM 818 N N . ARG A 1 102 ? -8.734 -5.980 4.939 1.00 67.94 102 ARG A N 1
ATOM 819 C CA . ARG A 1 102 ? -9.259 -6.277 3.591 1.00 67.94 102 ARG A CA 1
ATOM 820 C C . ARG A 1 102 ? -8.352 -5.653 2.520 1.00 67.94 102 ARG A C 1
ATOM 822 O O . ARG A 1 102 ? -8.145 -4.441 2.544 1.00 67.94 102 ARG A O 1
ATOM 829 N N . ARG A 1 103 ? -7.808 -6.481 1.625 1.00 65.88 103 ARG A N 1
ATOM 830 C CA . ARG A 1 103 ? -6.832 -6.132 0.579 1.00 65.88 103 ARG A CA 1
ATOM 831 C C . ARG A 1 103 ? -7.059 -6.939 -0.692 1.00 65.88 103 ARG A C 1
ATOM 833 O O . ARG A 1 103 ? -7.742 -7.980 -0.601 1.00 65.88 103 ARG A O 1
#

Foldseek 3Di:
DDDPDDDPPDDPPPPPDDPDDPDDDDVLCVVCVLLLLQLLCCCLVVVDDSVVSLVPDDDDPSCSVVSSVVSVVCLVVDDLVCCVSSVHDSVSSVVCVVVPSRD